Protein AF-A0A6V7K4R2-F1 (afdb_monomer_lite)

Sequence (115 aa):
EIKLKKTKRKSTRSSQCLNFDTYLESFVQRYKFNGQQLVDTEKIRNLWQEHEHKRHTAEIYTGLQLMLQATAEFLVLADRKQWLIEQGYSARILAVLDKKLSPRCHAIVSAKNNN

Radius of gyration: 21.72 Å; chains: 1; bounding box: 55×27×50 Å

Foldseek 3Di:
DKDKDFQDPDADDPVQDPDVVSNLVSRQVGIAIVNHGDDPCVVVVVVCVVCVVCVVVVVVVVVVCVVCVLVVVVVVVVVVCVVCVVVVWHWDWDQDPDPPDDSSDIDIDTDDPPD

InterPro domains:
  IPR052220 Methyltransferase-like protein 25 [PTHR12496] (9-113)

Secondary structure (DSSP, 8-state):
---EEE-SSS---GGG-SSHHHHHHHHHTTEEETTEE----HHHHHHHHHHGGGHHHHHHHHHHHHHHHHHHHHHHHHHHHHHHHHTT-EEEEEE---SSS-TT-EEEEEE----

Structure (mmCIF, N/CA/C/O backbone):
data_AF-A0A6V7K4R2-F1
#
_entry.id   AF-A0A6V7K4R2-F1
#
loop_
_atom_site.group_PDB
_atom_site.id
_atom_site.type_symbol
_atom_site.label_atom_id
_atom_site.label_alt_id
_atom_site.label_comp_id
_atom_site.label_asym_id
_atom_site.label_entity_id
_atom_site.label_seq_id
_atom_site.pdbx_PDB_ins_code
_atom_site.Cartn_x
_atom_site.Cartn_y
_atom_site.Cartn_z
_atom_site.occupancy
_atom_site.B_iso_or_equiv
_atom_site.auth_seq_id
_atom_site.auth_comp_id
_atom_site.auth_asym_id
_atom_site.auth_atom_id
_atom_site.pdbx_PDB_model_num
ATOM 1 N N . GLU A 1 1 ? -8.787 -1.597 -22.222 1.00 70.19 1 GLU A N 1
ATOM 2 C CA . GLU A 1 1 ? -8.487 -1.922 -20.810 1.00 70.19 1 GLU A CA 1
ATOM 3 C C . GLU A 1 1 ? -7.265 -2.838 -20.762 1.00 70.19 1 GLU A C 1
ATOM 5 O O . GLU A 1 1 ? -7.253 -3.836 -21.475 1.00 70.19 1 GLU A O 1
ATOM 10 N N . ILE A 1 2 ? -6.216 -2.480 -20.016 1.00 72.94 2 ILE A N 1
ATOM 11 C CA . ILE A 1 2 ? -4.995 -3.298 -19.908 1.00 72.94 2 ILE A CA 1
ATOM 12 C C . ILE A 1 2 ? -5.227 -4.360 -18.828 1.00 72.94 2 ILE A C 1
ATOM 14 O O . ILE A 1 2 ? -5.425 -4.025 -17.664 1.00 72.94 2 ILE A O 1
ATOM 18 N N . LYS A 1 3 ? -5.206 -5.644 -19.200 1.00 82.31 3 LYS A N 1
ATOM 19 C CA . LYS A 1 3 ? -5.442 -6.769 -18.284 1.00 82.31 3 LYS A CA 1
ATOM 20 C C . LYS A 1 3 ? -4.125 -7.416 -17.879 1.00 82.31 3 LYS A C 1
ATOM 22 O O . LYS A 1 3 ? -3.507 -8.136 -18.663 1.00 82.31 3 LYS A O 1
ATOM 27 N N . LEU A 1 4 ? -3.719 -7.195 -16.631 1.00 84.44 4 LEU A N 1
ATOM 28 C CA . LEU A 1 4 ? -2.560 -7.846 -16.027 1.00 84.44 4 LEU A CA 1
ATOM 29 C C . LEU A 1 4 ? -2.990 -9.126 -15.301 1.00 84.44 4 LEU A C 1
ATOM 31 O O . LEU A 1 4 ? -3.731 -9.076 -14.321 1.00 84.44 4 LEU A O 1
ATOM 35 N N . LYS A 1 5 ? -2.497 -10.284 -15.748 1.00 85.81 5 LYS A N 1
ATOM 36 C CA . LYS A 1 5 ? -2.755 -11.579 -15.107 1.00 85.81 5 LYS A CA 1
ATOM 37 C C . LYS A 1 5 ? -1.481 -12.136 -14.489 1.00 85.81 5 LYS A C 1
ATOM 39 O O . LYS A 1 5 ? -0.513 -12.437 -15.184 1.00 85.81 5 LYS A O 1
ATOM 44 N N . LYS A 1 6 ? -1.507 -12.338 -13.175 1.00 86.88 6 LYS A N 1
ATOM 45 C CA . LYS A 1 6 ? -0.435 -13.003 -12.433 1.00 86.88 6 LYS A CA 1
ATOM 46 C C . LYS A 1 6 ? -0.495 -14.515 -12.662 1.00 86.88 6 LYS A C 1
ATOM 48 O O . LYS A 1 6 ? -1.547 -15.124 -12.482 1.00 86.88 6 LYS A O 1
ATOM 53 N N . THR A 1 7 ? 0.622 -15.129 -13.039 1.00 84.56 7 THR A N 1
ATOM 54 C CA . THR A 1 7 ? 0.699 -16.573 -13.334 1.00 84.56 7 THR A CA 1
ATOM 55 C C . THR A 1 7 ? 1.103 -17.411 -12.122 1.00 84.56 7 THR A C 1
ATOM 57 O O . THR A 1 7 ? 0.787 -18.595 -12.065 1.00 84.56 7 THR A O 1
ATOM 60 N N . LYS A 1 8 ? 1.766 -16.812 -11.121 1.00 83.06 8 LYS A N 1
ATOM 61 C CA . LYS A 1 8 ? 2.206 -17.491 -9.887 1.00 83.06 8 LYS A CA 1
ATOM 62 C C . LYS A 1 8 ? 1.553 -16.879 -8.648 1.00 83.06 8 LYS A C 1
ATOM 64 O O . LYS A 1 8 ? 1.383 -15.668 -8.557 1.00 83.06 8 LYS A O 1
ATOM 69 N N . ARG A 1 9 ? 1.276 -17.692 -7.621 1.00 78.50 9 ARG A N 1
ATOM 70 C CA . ARG A 1 9 ? 0.682 -17.228 -6.346 1.00 78.50 9 ARG A CA 1
ATOM 71 C C . ARG A 1 9 ? 1.488 -16.093 -5.697 1.00 78.50 9 ARG A C 1
ATOM 73 O O . ARG A 1 9 ? 0.930 -15.086 -5.261 1.00 78.50 9 ARG A O 1
ATOM 80 N N . LYS A 1 10 ? 2.816 -16.229 -5.657 1.00 76.44 10 LYS A N 1
ATOM 81 C CA . LYS A 1 10 ? 3.743 -15.254 -5.057 1.00 76.44 10 LYS A CA 1
ATOM 82 C C . LYS A 1 10 ? 4.403 -14.395 -6.142 1.00 76.44 10 LYS A C 1
ATOM 84 O O . LYS A 1 10 ? 4.777 -14.913 -7.193 1.00 76.44 10 LYS A O 1
ATOM 89 N N . SER A 1 11 ? 4.516 -13.090 -5.871 1.00 77.38 11 SER A N 1
ATOM 90 C CA . SER A 1 11 ? 5.270 -12.166 -6.735 1.00 77.38 11 SER A CA 1
ATOM 91 C C . SER A 1 11 ? 6.777 -12.411 -6.598 1.00 77.38 11 SER A C 1
ATOM 93 O O . SER A 1 11 ? 7.199 -13.240 -5.784 1.00 77.38 11 SER A O 1
ATOM 95 N N . THR A 1 12 ? 7.561 -11.683 -7.385 1.00 81.00 12 THR A N 1
ATOM 96 C CA . THR A 1 12 ? 9.007 -11.540 -7.213 1.00 81.00 12 THR A CA 1
ATOM 97 C C . THR A 1 12 ? 9.325 -11.059 -5.791 1.00 81.00 12 THR A C 1
ATOM 99 O O . THR A 1 12 ? 8.614 -10.209 -5.251 1.00 81.00 12 THR A O 1
ATOM 102 N N . ARG A 1 13 ? 10.336 -11.656 -5.151 1.00 77.75 13 ARG A N 1
ATOM 103 C CA . ARG A 1 13 ? 10.771 -11.317 -3.787 1.00 77.75 13 ARG A CA 1
ATOM 104 C C . ARG A 1 13 ? 12.072 -10.531 -3.850 1.00 77.75 13 ARG A C 1
ATOM 106 O O . ARG A 1 13 ? 12.923 -10.875 -4.656 1.00 77.75 13 ARG A O 1
ATOM 113 N N . SER A 1 14 ? 12.244 -9.569 -2.943 1.00 75.00 14 SER A N 1
ATOM 114 C CA . SER A 1 14 ? 13.493 -8.801 -2.821 1.00 75.00 14 SER A CA 1
ATOM 115 C C . SER A 1 14 ? 14.715 -9.716 -2.643 1.00 75.00 14 SER A C 1
ATOM 117 O O . SER A 1 14 ? 15.688 -9.586 -3.367 1.00 75.00 14 SER A O 1
ATOM 119 N N . SER A 1 15 ? 14.606 -10.769 -1.823 1.00 79.94 15 SER A N 1
ATOM 120 C CA . SER A 1 15 ? 15.680 -11.759 -1.627 1.00 79.94 15 SER A CA 1
ATOM 121 C C . SER A 1 15 ? 16.085 -12.551 -2.882 1.00 79.94 15 SER A C 1
ATOM 123 O O . SER A 1 15 ? 17.026 -13.331 -2.824 1.00 79.94 15 SER A O 1
ATOM 125 N N . GLN A 1 16 ? 15.323 -12.450 -3.976 1.00 73.62 16 GLN A N 1
ATOM 126 C CA . GLN A 1 16 ? 15.569 -13.147 -5.243 1.00 73.62 16 GLN A CA 1
ATOM 127 C C . GLN A 1 16 ? 16.068 -12.194 -6.339 1.00 73.62 16 GLN A C 1
ATOM 129 O O . GLN A 1 16 ? 16.281 -12.638 -7.464 1.00 73.62 16 GLN A O 1
ATOM 134 N N . CYS A 1 17 ? 16.227 -10.904 -6.032 1.00 82.00 17 CYS A N 1
ATOM 135 C CA . CYS A 1 17 ? 16.621 -9.875 -6.986 1.00 82.00 17 CYS A CA 1
ATOM 136 C C . CYS A 1 17 ? 17.813 -9.106 -6.434 1.00 82.00 17 CYS A C 1
ATOM 138 O O . CYS A 1 17 ? 17.701 -8.417 -5.426 1.00 82.00 17 CYS A O 1
ATOM 140 N N . LEU A 1 18 ? 18.949 -9.233 -7.112 1.00 81.19 18 LEU A N 1
ATOM 141 C CA . LEU A 1 18 ? 20.178 -8.513 -6.773 1.00 81.19 18 LEU A CA 1
ATOM 142 C C . LEU A 1 18 ? 20.157 -7.083 -7.324 1.00 81.19 18 LEU A C 1
ATOM 144 O O . LEU A 1 18 ? 20.772 -6.185 -6.762 1.00 81.19 18 LEU A O 1
ATOM 148 N N . ASN A 1 19 ? 19.448 -6.877 -8.432 1.00 87.12 19 ASN A N 1
ATOM 149 C CA . ASN A 1 19 ? 19.368 -5.617 -9.161 1.00 87.12 19 ASN A CA 1
ATOM 150 C C . ASN A 1 19 ? 18.043 -5.526 -9.939 1.00 87.12 19 ASN A C 1
ATOM 152 O O . ASN A 1 19 ? 17.227 -6.455 -9.933 1.00 87.12 19 ASN A O 1
ATOM 156 N N . PHE A 1 20 ? 17.822 -4.396 -10.610 1.00 88.88 20 PHE A N 1
ATOM 157 C CA . PHE A 1 20 ? 16.599 -4.168 -11.374 1.00 88.88 20 PHE A CA 1
ATOM 158 C C . PHE A 1 20 ? 16.421 -5.154 -12.540 1.00 88.88 20 PHE A C 1
ATOM 160 O O . PHE A 1 20 ? 15.305 -5.611 -12.779 1.00 88.88 20 PHE A O 1
ATOM 167 N N . ASP A 1 21 ? 17.497 -5.551 -13.222 1.00 89.56 21 ASP A N 1
ATOM 168 C CA . ASP A 1 21 ? 17.414 -6.487 -14.349 1.00 89.56 21 ASP A CA 1
ATOM 169 C C . ASP A 1 21 ? 16.928 -7.876 -13.921 1.00 89.56 21 ASP A C 1
ATOM 171 O O . ASP A 1 21 ? 15.969 -8.404 -14.487 1.00 89.56 21 ASP A O 1
ATOM 175 N N . THR A 1 22 ? 17.497 -8.428 -12.847 1.00 90.06 22 THR A N 1
ATOM 176 C CA . THR A 1 22 ? 17.048 -9.712 -12.273 1.00 90.06 22 THR A CA 1
ATOM 177 C C . THR A 1 22 ? 15.602 -9.646 -11.770 1.00 90.06 22 THR A C 1
ATOM 179 O O . THR A 1 22 ? 14.854 -10.632 -11.844 1.00 90.06 22 THR A O 1
ATOM 182 N N . TYR A 1 23 ? 15.168 -8.475 -11.288 1.00 90.00 23 TYR A N 1
ATOM 183 C CA . TYR A 1 23 ? 13.765 -8.209 -10.982 1.00 90.00 23 TYR A CA 1
ATOM 184 C C . TYR A 1 23 ? 12.886 -8.230 -12.236 1.00 90.00 23 TYR A C 1
ATOM 186 O O . TYR A 1 23 ? 11.848 -8.900 -12.225 1.00 90.00 23 TYR A O 1
ATOM 194 N N . LEU A 1 24 ? 13.291 -7.540 -13.303 1.00 89.69 24 LEU A N 1
ATOM 195 C CA . LEU A 1 24 ? 12.525 -7.410 -14.538 1.00 89.69 24 LEU A CA 1
ATOM 196 C C . LEU A 1 24 ? 12.342 -8.764 -15.229 1.00 89.69 24 LEU A C 1
ATOM 198 O O . LEU A 1 24 ? 11.221 -9.122 -15.588 1.00 89.69 24 LEU A O 1
ATOM 202 N N . GLU A 1 25 ? 13.397 -9.569 -15.318 1.00 88.62 25 GLU A N 1
ATOM 203 C CA . GLU A 1 25 ? 13.326 -10.935 -15.847 1.00 88.62 25 GLU A CA 1
ATOM 204 C C . GLU A 1 25 ? 12.353 -11.803 -15.039 1.00 88.62 25 GLU A C 1
ATOM 206 O O . GLU A 1 25 ? 11.449 -12.448 -15.584 1.00 88.62 25 GLU A O 1
ATOM 211 N N . SER A 1 26 ? 12.476 -11.761 -13.708 1.00 87.44 26 SER A N 1
ATOM 212 C CA . SER A 1 26 ? 11.573 -12.475 -12.805 1.00 87.44 26 SER A CA 1
ATOM 213 C C . SER A 1 26 ? 10.125 -12.000 -12.932 1.00 87.44 26 SER A C 1
ATOM 215 O O . SER A 1 26 ? 9.199 -12.805 -12.804 1.00 87.44 26 SER A O 1
ATOM 217 N N . PHE A 1 27 ? 9.912 -10.704 -13.160 1.00 87.38 27 PHE A N 1
ATOM 218 C CA . PHE A 1 27 ? 8.600 -10.100 -13.356 1.00 87.38 27 PHE A CA 1
ATOM 219 C C . PHE A 1 27 ? 7.966 -10.573 -14.670 1.00 87.38 27 PHE A C 1
ATOM 221 O O . PHE A 1 27 ? 6.855 -11.105 -14.654 1.00 87.38 27 PHE A O 1
ATOM 228 N N . VAL A 1 28 ? 8.683 -10.487 -15.791 1.00 87.88 28 VAL A N 1
ATOM 229 C CA . VAL A 1 28 ? 8.187 -10.877 -17.123 1.00 87.88 28 VAL A CA 1
ATOM 230 C C . VAL A 1 28 ? 7.741 -12.343 -17.168 1.00 87.88 28 VAL A C 1
ATOM 232 O O . VAL A 1 28 ? 6.746 -12.674 -17.807 1.00 87.88 28 VAL A O 1
ATOM 235 N N . GLN A 1 29 ? 8.404 -13.238 -16.432 1.00 86.75 29 GLN A N 1
ATOM 236 C CA . GLN A 1 29 ? 8.004 -14.651 -16.343 1.00 86.75 29 GLN A CA 1
ATOM 237 C C . GLN A 1 29 ? 6.735 -14.897 -15.504 1.00 86.75 29 GLN A C 1
ATOM 239 O O . GLN A 1 29 ? 6.107 -15.958 -15.587 1.00 86.75 29 GLN A O 1
ATOM 244 N N . ARG A 1 30 ? 6.369 -13.959 -14.625 1.00 87.56 30 ARG A N 1
ATOM 245 C CA . ARG A 1 30 ? 5.312 -14.134 -13.611 1.00 87.56 30 ARG A CA 1
ATOM 246 C C . ARG A 1 30 ? 4.018 -13.408 -13.954 1.00 87.56 30 ARG A C 1
ATOM 248 O O . ARG A 1 30 ? 3.014 -13.613 -13.264 1.00 87.56 30 ARG A O 1
ATOM 255 N N . TYR A 1 31 ? 4.029 -12.592 -14.999 1.00 87.12 31 TYR A N 1
ATOM 256 C CA . TYR A 1 31 ? 2.908 -11.756 -15.394 1.00 87.12 31 TYR A CA 1
ATOM 257 C C . TYR A 1 31 ? 2.648 -11.864 -16.897 1.00 87.12 31 TYR A C 1
ATOM 259 O O . TYR A 1 31 ? 3.568 -11.898 -17.706 1.00 87.12 31 TYR A O 1
ATOM 267 N N . LYS A 1 32 ? 1.366 -11.920 -17.261 1.00 87.50 32 LYS A N 1
ATOM 268 C CA . LYS A 1 32 ? 0.891 -11.833 -18.643 1.00 87.50 32 LYS A CA 1
ATOM 269 C C . LYS A 1 32 ? 0.086 -10.552 -18.817 1.00 87.50 32 LYS A C 1
ATOM 271 O O . LYS A 1 32 ? -0.835 -10.304 -18.039 1.00 87.50 32 LYS A O 1
ATOM 276 N N . PHE A 1 33 ? 0.409 -9.777 -19.841 1.00 84.50 33 PHE A N 1
ATOM 277 C CA . PHE A 1 33 ? -0.297 -8.564 -20.235 1.00 84.50 33 PHE A CA 1
ATOM 278 C C . PHE A 1 33 ? -1.207 -8.896 -21.413 1.00 84.50 33 PHE A C 1
ATOM 280 O O . PHE A 1 33 ? -0.740 -9.376 -22.439 1.00 84.50 33 PHE A O 1
ATOM 287 N N . ASN A 1 34 ? -2.518 -8.712 -21.252 1.00 86.12 34 ASN A N 1
ATOM 288 C CA . ASN A 1 34 ? -3.524 -9.059 -22.264 1.00 86.12 34 ASN A CA 1
ATOM 289 C C . ASN A 1 34 ? -3.397 -10.508 -22.784 1.00 86.12 34 ASN A C 1
ATOM 291 O O . ASN A 1 34 ? -3.661 -10.797 -23.944 1.00 86.12 34 ASN A O 1
ATOM 295 N N . GLY A 1 35 ? -2.969 -11.432 -21.915 1.00 81.50 35 GLY A N 1
ATOM 296 C CA . GLY A 1 35 ? -2.747 -12.841 -22.263 1.00 81.50 35 GLY A CA 1
ATOM 297 C C . GLY A 1 35 ? -1.386 -13.151 -22.899 1.00 81.50 35 GLY A C 1
ATOM 298 O O . GLY A 1 35 ? -1.022 -14.325 -22.968 1.00 81.50 35 GLY A O 1
ATOM 299 N N . GLN A 1 36 ? -0.608 -12.134 -23.267 1.00 82.38 36 GLN A N 1
ATOM 300 C CA . GLN A 1 36 ? 0.725 -12.261 -23.852 1.00 82.38 36 GLN A CA 1
ATOM 301 C C . GLN A 1 36 ? 1.825 -12.018 -22.814 1.00 82.38 36 GLN A C 1
ATOM 303 O O . GLN A 1 36 ? 1.601 -11.421 -21.759 1.00 82.38 36 GLN A O 1
ATOM 308 N N . GLN A 1 37 ? 3.021 -12.530 -23.090 1.00 80.12 37 GLN A N 1
ATOM 309 C CA . GLN A 1 37 ? 4.204 -12.207 -22.299 1.00 80.12 37 GLN A CA 1
ATOM 310 C C . GLN A 1 37 ? 4.705 -10.817 -22.697 1.00 80.12 37 GLN A C 1
ATOM 312 O O . GLN A 1 37 ? 4.566 -10.415 -23.849 1.00 80.12 37 GLN A O 1
ATOM 317 N N . LEU A 1 38 ? 5.249 -10.067 -21.743 1.00 79.94 38 LEU A N 1
ATOM 318 C CA . LEU A 1 38 ? 5.796 -8.747 -22.029 1.00 79.94 38 LEU A CA 1
ATOM 319 C C . LEU A 1 38 ? 7.117 -8.909 -22.799 1.00 79.94 38 LEU A C 1
ATOM 321 O O . LEU A 1 38 ? 8.068 -9.463 -22.256 1.00 79.94 38 LEU A O 1
ATOM 325 N N . VAL A 1 39 ? 7.134 -8.486 -24.065 1.00 72.81 39 VAL A N 1
ATOM 326 C CA . VAL A 1 39 ? 8.277 -8.677 -24.981 1.00 72.81 39 VAL A CA 1
ATOM 327 C C . VAL A 1 39 ? 9.219 -7.468 -24.974 1.00 72.81 39 VAL A C 1
ATOM 329 O O . VAL A 1 39 ? 10.432 -7.631 -25.013 1.00 72.81 39 VAL A O 1
ATOM 332 N N . ASP A 1 40 ? 8.675 -6.253 -24.866 1.00 81.44 40 ASP A N 1
ATOM 333 C CA . ASP A 1 40 ? 9.454 -5.010 -24.880 1.00 81.44 40 ASP A CA 1
ATOM 334 C C . ASP A 1 40 ? 9.870 -4.603 -23.459 1.00 81.44 40 ASP A C 1
ATOM 336 O O . ASP A 1 40 ? 9.182 -3.855 -22.760 1.00 81.44 40 ASP A O 1
ATOM 340 N N . THR A 1 41 ? 10.995 -5.156 -23.006 1.00 86.12 41 THR A N 1
ATOM 341 C CA . THR A 1 41 ? 11.607 -4.813 -21.713 1.00 86.12 41 THR A CA 1
ATOM 342 C C . THR A 1 41 ? 12.523 -3.593 -21.779 1.00 86.12 41 THR A C 1
ATOM 344 O O . THR A 1 41 ? 12.862 -3.040 -20.735 1.00 86.12 41 THR A O 1
ATOM 347 N N . GLU A 1 42 ? 12.930 -3.160 -22.974 1.00 88.25 42 GLU A N 1
ATOM 348 C CA . GLU A 1 42 ? 13.870 -2.045 -23.143 1.00 88.25 42 GLU A CA 1
ATOM 349 C C . GLU A 1 42 ? 13.255 -0.724 -22.701 1.00 88.25 42 GLU A C 1
ATOM 351 O O . GLU A 1 42 ? 13.873 0.008 -21.932 1.00 88.25 42 GLU A O 1
ATOM 356 N N . LYS A 1 43 ? 11.993 -0.462 -23.065 1.00 87.88 43 LYS A N 1
ATOM 357 C CA . LYS A 1 43 ? 11.281 0.728 -22.571 1.00 87.88 43 LYS A CA 1
ATOM 358 C C . LYS A 1 43 ? 11.221 0.783 -21.046 1.00 87.88 43 LYS A C 1
ATOM 360 O O . LYS A 1 43 ? 11.352 1.854 -20.464 1.00 87.88 43 LYS A O 1
ATOM 365 N N . ILE A 1 44 ? 11.051 -0.367 -20.393 1.00 89.19 44 ILE A N 1
ATOM 366 C CA . ILE A 1 44 ? 11.011 -0.452 -18.928 1.00 89.19 44 ILE A CA 1
ATOM 367 C C . ILE A 1 44 ? 12.392 -0.167 -18.329 1.00 89.19 44 ILE A C 1
ATOM 369 O O . ILE A 1 44 ? 12.477 0.539 -17.326 1.00 89.19 44 ILE A O 1
ATOM 373 N N . ARG A 1 45 ? 13.470 -0.669 -18.945 1.00 92.19 45 ARG A N 1
ATOM 374 C CA . ARG A 1 45 ? 14.843 -0.342 -18.527 1.00 92.19 45 ARG A CA 1
ATOM 375 C C . ARG A 1 45 ? 15.152 1.141 -18.697 1.00 92.19 45 ARG A C 1
ATOM 377 O O . ARG A 1 45 ? 15.685 1.739 -17.771 1.00 92.19 45 ARG A O 1
ATOM 384 N N . ASN A 1 46 ? 14.764 1.740 -19.819 1.00 92.81 46 ASN A N 1
ATOM 385 C CA . ASN A 1 46 ? 14.992 3.162 -20.073 1.00 92.81 46 ASN A CA 1
ATOM 386 C C . ASN A 1 46 ? 14.264 4.033 -19.040 1.00 92.81 46 ASN A C 1
ATOM 388 O O . ASN A 1 46 ? 14.871 4.923 -18.454 1.00 92.81 46 ASN A O 1
ATOM 392 N N . LEU A 1 47 ? 12.998 3.717 -18.740 1.00 90.81 47 LEU A N 1
ATOM 393 C CA . LEU A 1 47 ? 12.235 4.404 -17.692 1.00 90.81 47 LEU A CA 1
ATOM 394 C C . LEU A 1 47 ? 12.858 4.231 -16.302 1.00 90.81 47 LEU A C 1
ATOM 396 O O . LEU A 1 47 ? 12.839 5.160 -15.495 1.00 90.81 47 LEU A O 1
ATOM 400 N N . TRP A 1 48 ? 13.404 3.047 -16.007 1.00 90.81 48 TRP A N 1
ATOM 401 C CA . TRP A 1 48 ? 14.134 2.828 -14.762 1.00 90.81 48 TRP A CA 1
ATOM 402 C C . TRP A 1 48 ? 15.364 3.728 -14.681 1.00 90.81 48 TRP A C 1
ATOM 404 O O . TRP A 1 48 ? 15.504 4.450 -13.701 1.00 90.81 48 TRP A O 1
ATOM 414 N N . GLN A 1 49 ? 16.207 3.739 -15.713 1.00 92.94 49 GLN A N 1
ATOM 415 C CA . GLN A 1 49 ? 17.418 4.563 -15.756 1.00 92.94 49 GLN A CA 1
ATOM 416 C C . GLN A 1 49 ? 17.099 6.059 -15.642 1.00 92.94 49 GLN A C 1
ATOM 418 O O . GLN A 1 49 ? 17.747 6.776 -14.883 1.00 92.94 49 GLN A O 1
ATOM 423 N N . GLU A 1 50 ? 16.055 6.530 -16.328 1.00 96.00 50 GLU A N 1
ATOM 424 C CA . GLU A 1 50 ? 15.621 7.929 -16.277 1.00 96.00 50 GLU A CA 1
ATOM 425 C C . GLU A 1 50 ? 15.208 8.364 -14.860 1.00 96.00 50 GLU A C 1
ATOM 427 O O . GLU A 1 50 ? 15.411 9.512 -14.455 1.00 96.00 50 GLU A O 1
ATOM 432 N N . HIS A 1 51 ? 14.617 7.460 -14.078 1.00 93.56 51 HIS A N 1
ATOM 433 C CA . HIS A 1 51 ? 14.034 7.780 -12.773 1.00 93.56 51 HIS A CA 1
ATOM 434 C C . HIS A 1 51 ? 14.748 7.144 -11.582 1.00 93.56 51 HIS A C 1
ATOM 436 O O . HIS A 1 51 ? 14.312 7.336 -10.446 1.00 93.56 51 HIS A O 1
ATOM 442 N N . GLU A 1 52 ? 15.864 6.453 -11.799 1.00 91.31 52 GLU A N 1
ATOM 443 C CA . GLU A 1 52 ? 16.615 5.764 -10.748 1.00 91.31 52 GLU A CA 1
ATOM 444 C C . GLU A 1 52 ? 17.036 6.720 -9.624 1.00 91.31 52 GLU A C 1
ATOM 446 O O . GLU A 1 52 ? 16.964 6.374 -8.445 1.00 91.31 52 GLU A O 1
ATOM 451 N N . HIS A 1 53 ? 17.362 7.968 -9.967 1.00 92.38 53 HIS A N 1
ATOM 452 C CA . HIS A 1 53 ? 17.702 9.016 -9.003 1.00 92.38 53 HIS A CA 1
ATOM 453 C C . HIS A 1 53 ? 16.583 9.300 -7.980 1.00 92.38 53 HIS A C 1
ATOM 455 O O . HIS A 1 53 ? 16.862 9.700 -6.852 1.00 92.38 53 HIS A O 1
ATOM 461 N N . LYS A 1 54 ? 15.312 9.057 -8.332 1.00 93.88 54 LYS A N 1
ATOM 462 C CA . LYS A 1 54 ? 14.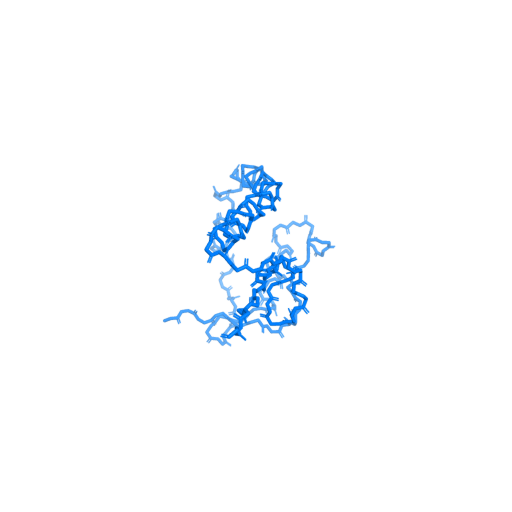155 9.251 -7.438 1.00 93.88 54 LYS A CA 1
ATOM 463 C C . LYS A 1 54 ? 13.957 8.091 -6.466 1.00 93.88 54 LYS A C 1
ATOM 465 O O . LYS A 1 54 ? 13.151 8.209 -5.541 1.00 93.88 54 LYS A O 1
ATOM 470 N N . ARG A 1 55 ? 14.669 6.972 -6.650 1.00 89.31 55 ARG A N 1
ATOM 471 C CA . ARG A 1 55 ? 14.521 5.762 -5.830 1.00 89.31 55 ARG A CA 1
ATOM 472 C C . ARG A 1 55 ? 14.713 6.059 -4.349 1.00 89.31 55 ARG A C 1
ATOM 474 O O . ARG A 1 55 ? 13.884 5.657 -3.543 1.00 89.31 55 ARG A O 1
ATOM 481 N N . HIS A 1 56 ? 15.754 6.811 -4.002 1.00 90.81 56 HIS A N 1
ATOM 482 C CA . HIS A 1 56 ? 16.048 7.131 -2.608 1.00 90.81 56 HIS A CA 1
ATOM 483 C C . HIS A 1 56 ? 14.927 7.952 -1.950 1.00 90.81 56 HIS A C 1
ATOM 485 O O . HIS A 1 56 ? 14.491 7.656 -0.839 1.00 90.81 56 HIS A O 1
ATOM 491 N N . THR A 1 57 ? 14.382 8.939 -2.665 1.00 94.38 57 THR A N 1
ATOM 492 C CA . THR A 1 57 ? 13.235 9.723 -2.190 1.00 94.38 57 THR A CA 1
ATOM 493 C C . THR A 1 57 ? 11.994 8.850 -2.006 1.00 94.38 57 THR A C 1
ATOM 495 O O . THR A 1 57 ? 11.299 8.974 -0.999 1.00 94.38 57 THR A O 1
ATOM 498 N N . ALA A 1 58 ? 11.730 7.938 -2.946 1.00 92.31 58 ALA A N 1
ATOM 499 C CA . ALA A 1 58 ? 10.616 7.001 -2.846 1.00 92.31 58 ALA A CA 1
ATOM 500 C C . ALA A 1 58 ? 10.772 6.042 -1.652 1.00 92.31 58 ALA A C 1
ATOM 502 O O . ALA A 1 58 ? 9.784 5.739 -0.984 1.00 92.31 58 ALA A O 1
ATOM 503 N N . GLU A 1 59 ? 11.994 5.601 -1.345 1.00 92.44 59 GLU A N 1
ATOM 504 C CA . GLU A 1 59 ? 12.302 4.773 -0.172 1.00 92.44 59 GLU A CA 1
ATOM 505 C C . GLU A 1 59 ? 12.023 5.518 1.136 1.00 92.44 59 GLU A C 1
ATOM 507 O O . GLU A 1 59 ? 11.320 4.983 1.994 1.00 92.44 59 GLU A O 1
ATOM 512 N N . ILE A 1 60 ? 12.494 6.763 1.268 1.00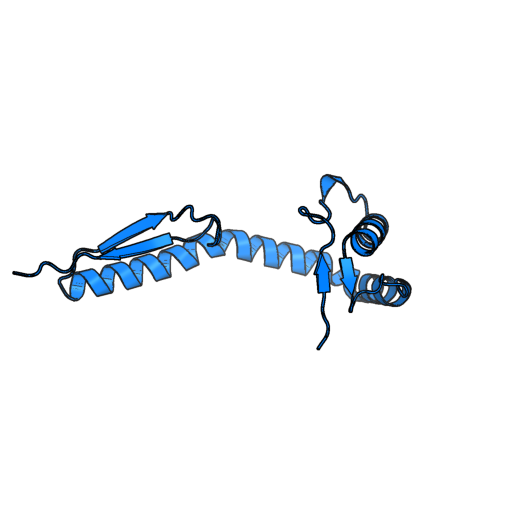 95.31 60 ILE A N 1
ATOM 513 C CA . ILE A 1 60 ? 12.227 7.601 2.448 1.00 95.31 60 ILE A CA 1
ATOM 514 C C . ILE A 1 60 ? 10.723 7.815 2.615 1.00 95.31 60 ILE A C 1
ATOM 516 O O . ILE A 1 60 ? 10.181 7.584 3.696 1.00 95.31 60 ILE A O 1
ATOM 520 N N . TYR A 1 61 ? 10.038 8.218 1.543 1.00 95.69 61 TYR A N 1
ATOM 521 C CA . TYR A 1 61 ? 8.597 8.453 1.568 1.00 95.69 61 TYR A CA 1
ATOM 522 C C . TYR A 1 61 ? 7.827 7.190 1.970 1.00 95.69 61 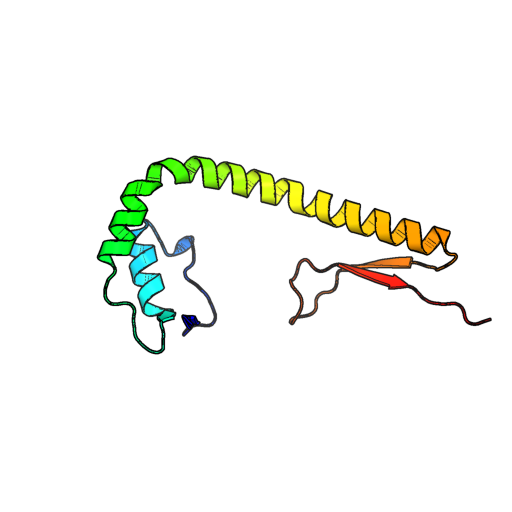TYR A C 1
ATOM 524 O O . TYR A 1 61 ? 6.969 7.238 2.848 1.00 95.69 61 TYR A O 1
ATOM 532 N N . THR A 1 62 ? 8.179 6.041 1.38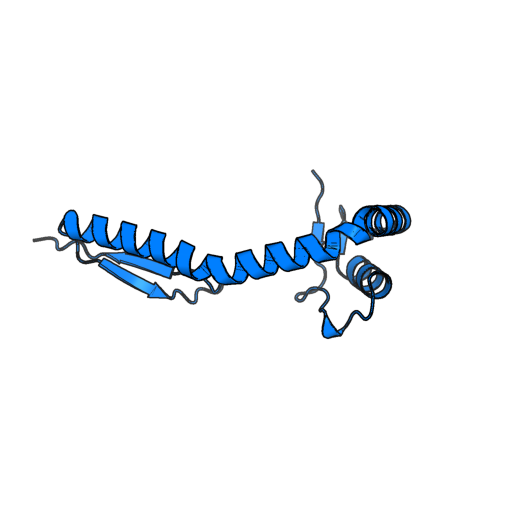7 1.00 92.75 62 THR A N 1
ATOM 533 C CA . THR A 1 62 ? 7.552 4.754 1.716 1.00 92.75 62 THR A CA 1
ATOM 534 C C . THR A 1 62 ? 7.829 4.361 3.166 1.00 92.75 62 THR A C 1
ATOM 536 O O . THR A 1 62 ? 6.927 3.890 3.854 1.00 92.75 62 THR A O 1
ATOM 539 N N . GLY A 1 63 ? 9.049 4.579 3.662 1.00 93.88 63 GLY A N 1
ATOM 540 C CA . GLY A 1 63 ? 9.407 4.330 5.058 1.00 93.88 63 GLY A CA 1
ATOM 541 C C . GLY A 1 63 ? 8.580 5.180 6.024 1.00 93.88 63 GLY A C 1
ATOM 542 O O . GLY A 1 63 ? 7.969 4.645 6.948 1.00 93.88 63 GLY A O 1
ATOM 543 N N . LEU A 1 64 ? 8.491 6.488 5.771 1.00 94.94 64 LEU A N 1
ATOM 544 C CA . LEU A 1 64 ? 7.658 7.412 6.546 1.00 94.94 64 LEU A CA 1
ATOM 545 C C . LEU A 1 64 ? 6.184 7.003 6.516 1.00 94.94 64 LEU A C 1
ATOM 547 O O . LEU A 1 64 ? 5.541 6.941 7.565 1.00 94.94 64 LEU A O 1
ATOM 551 N N . GLN A 1 65 ? 5.663 6.667 5.334 1.00 93.62 65 GLN A N 1
ATOM 552 C CA . GLN A 1 65 ? 4.295 6.190 5.178 1.00 93.62 65 GLN A CA 1
ATOM 553 C C . GLN A 1 65 ? 4.051 4.945 6.034 1.00 93.62 65 GLN A C 1
ATOM 555 O O . GLN A 1 65 ? 3.081 4.912 6.780 1.00 93.62 65 GLN A O 1
ATOM 560 N N . LEU A 1 66 ? 4.932 3.943 5.980 1.00 89.62 66 LEU A N 1
ATOM 561 C CA . LEU A 1 66 ? 4.771 2.707 6.752 1.00 89.62 66 LEU A CA 1
ATOM 562 C C . LEU A 1 66 ? 4.798 2.945 8.268 1.00 89.62 66 LEU A C 1
ATOM 564 O O . LEU A 1 66 ? 4.060 2.277 8.990 1.00 89.62 66 LEU A O 1
ATOM 568 N N . MET A 1 67 ? 5.606 3.897 8.745 1.00 90.69 67 MET A N 1
ATOM 569 C CA . MET A 1 67 ? 5.661 4.256 10.167 1.00 90.69 67 MET A CA 1
ATOM 570 C C . MET A 1 67 ? 4.392 4.974 10.637 1.00 90.69 67 MET A C 1
ATOM 572 O O . MET A 1 67 ? 3.890 4.693 11.723 1.00 90.69 67 MET A O 1
ATOM 576 N N . LEU A 1 68 ? 3.857 5.887 9.824 1.00 90.94 68 LEU A N 1
ATOM 577 C CA . LEU A 1 68 ? 2.699 6.705 10.196 1.00 90.94 68 LEU A CA 1
ATOM 578 C C . LEU A 1 68 ? 1.363 6.008 9.941 1.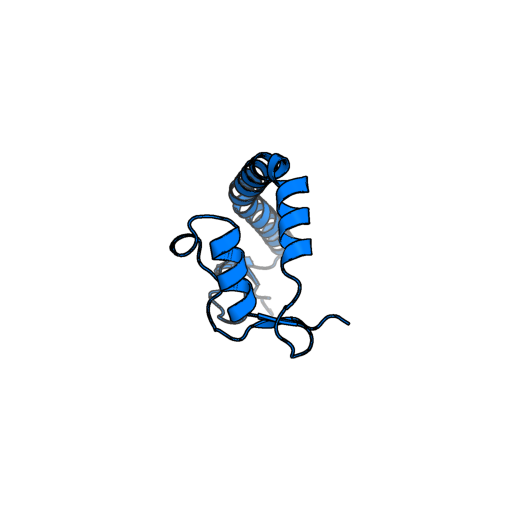00 90.94 68 LEU A C 1
ATOM 580 O O . LEU A 1 68 ? 0.384 6.291 10.632 1.00 90.94 68 LEU A O 1
ATOM 584 N N . GLN A 1 69 ? 1.311 5.099 8.968 1.00 88.69 69 GLN A N 1
ATOM 585 C CA . GLN A 1 69 ? 0.073 4.489 8.497 1.00 88.69 69 GLN A CA 1
ATOM 586 C C . GLN A 1 69 ? -0.706 3.805 9.625 1.00 88.69 69 GLN A C 1
ATOM 588 O O . GLN A 1 69 ? -1.910 4.014 9.728 1.00 88.69 69 GLN A O 1
ATOM 593 N N . ALA A 1 70 ? -0.041 3.047 10.502 1.00 85.75 70 ALA A N 1
ATOM 594 C CA . ALA A 1 70 ? -0.733 2.325 11.573 1.00 85.75 70 ALA A CA 1
ATOM 595 C C . ALA A 1 70 ? -1.385 3.280 12.589 1.00 85.75 70 ALA A C 1
ATOM 597 O O . ALA A 1 70 ? -2.543 3.101 12.965 1.00 85.75 70 ALA A O 1
ATOM 598 N N . THR A 1 71 ? -0.660 4.324 12.996 1.00 88.44 71 THR A N 1
ATOM 599 C CA . THR A 1 71 ? -1.159 5.336 13.935 1.00 88.44 71 THR A CA 1
ATOM 600 C C . THR A 1 71 ? -2.300 6.143 13.324 1.00 88.44 71 THR A C 1
ATOM 602 O O . THR A 1 71 ? -3.312 6.367 13.983 1.00 88.44 71 THR A O 1
ATOM 605 N N . ALA A 1 72 ? -2.171 6.542 12.055 1.00 89.44 72 ALA A N 1
ATOM 606 C CA . ALA A 1 72 ? -3.210 7.280 11.344 1.00 89.44 72 ALA A CA 1
ATOM 607 C C . ALA A 1 72 ? -4.490 6.445 11.171 1.00 89.44 72 ALA A C 1
ATOM 609 O O . ALA A 1 72 ? -5.586 6.927 11.455 1.00 89.44 72 ALA A O 1
ATOM 610 N N . GLU A 1 73 ? -4.360 5.177 10.766 1.00 87.69 73 GLU A N 1
ATOM 611 C CA . GLU A 1 73 ? -5.488 4.246 10.666 1.00 87.69 73 GLU A CA 1
ATOM 612 C C . GLU A 1 73 ? -6.169 4.049 12.029 1.00 87.69 73 GLU A C 1
ATOM 614 O O . GLU A 1 73 ? -7.398 4.085 12.119 1.00 87.69 73 GLU A O 1
ATOM 619 N N . PHE A 1 74 ? -5.389 3.896 13.103 1.00 86.75 74 PHE A N 1
ATOM 620 C CA . PHE A 1 74 ? -5.933 3.743 14.450 1.00 86.75 74 PHE A CA 1
ATOM 621 C C . PHE A 1 74 ? -6.657 4.997 14.945 1.00 86.75 74 PHE A C 1
ATOM 623 O O . PHE A 1 74 ? -7.720 4.873 15.548 1.00 86.75 74 PHE A O 1
ATOM 630 N N . LEU A 1 75 ? -6.135 6.193 14.662 1.00 91.06 75 LEU A N 1
ATOM 631 C CA . LEU A 1 75 ? -6.775 7.449 15.052 1.00 91.06 75 LEU A CA 1
ATOM 632 C C . LEU A 1 75 ? -8.183 7.567 14.453 1.00 91.06 75 LEU A C 1
ATOM 634 O O . LEU A 1 75 ? -9.133 7.872 15.169 1.00 91.06 75 LEU A O 1
ATOM 638 N N . VAL A 1 76 ? -8.337 7.233 13.168 1.00 91.06 76 VAL A N 1
ATOM 639 C CA . VAL A 1 76 ? -9.645 7.211 12.491 1.00 91.06 76 VAL A CA 1
ATOM 640 C C . VAL A 1 76 ? -10.589 6.180 13.119 1.00 91.06 76 VAL A C 1
ATOM 642 O O . VAL A 1 76 ? -11.790 6.420 13.245 1.00 91.06 76 VAL A O 1
ATOM 645 N N . LEU A 1 77 ? -10.076 5.015 13.518 1.00 89.81 77 LEU A N 1
ATOM 646 C CA . LEU A 1 77 ? -10.884 3.991 14.185 1.00 89.81 77 LEU A CA 1
ATOM 647 C C . LEU A 1 77 ? -11.316 4.421 15.591 1.00 89.81 77 LEU A C 1
ATOM 649 O O . LEU A 1 77 ? -12.450 4.150 15.986 1.00 89.81 77 LEU A O 1
ATOM 653 N N . ALA A 1 78 ? -10.427 5.076 16.337 1.00 90.00 78 ALA A N 1
ATOM 654 C CA . ALA A 1 78 ? -10.699 5.588 17.673 1.00 90.00 78 ALA A CA 1
ATOM 655 C C . ALA A 1 78 ? -11.765 6.690 17.641 1.00 90.00 78 ALA A C 1
ATOM 657 O O . ALA A 1 78 ? -12.717 6.618 18.413 1.00 90.00 78 ALA A O 1
ATOM 658 N N . ASP A 1 79 ? -11.653 7.630 16.700 1.00 94.00 79 ASP A N 1
ATOM 659 C CA . ASP A 1 79 ? -12.644 8.681 16.453 1.00 94.00 79 ASP A CA 1
ATOM 660 C C . ASP A 1 79 ? -14.038 8.092 16.172 1.00 94.00 79 ASP A C 1
ATOM 662 O O . ASP A 1 79 ? -15.003 8.354 16.889 1.00 94.00 79 ASP A O 1
ATOM 666 N N . ARG A 1 80 ? -14.133 7.159 15.217 1.00 91.31 80 ARG A N 1
ATOM 667 C CA . ARG A 1 80 ? -15.402 6.488 14.883 1.00 91.31 80 ARG A CA 1
ATOM 668 C C . ARG A 1 80 ? -15.986 5.682 16.041 1.00 91.31 80 ARG A C 1
ATOM 670 O O . ARG A 1 80 ? -17.204 5.624 16.204 1.00 91.31 80 ARG A O 1
ATOM 677 N N . LYS A 1 81 ? -15.135 5.022 16.831 1.00 90.94 81 LYS A N 1
ATOM 678 C CA . LYS A 1 81 ? -15.565 4.308 18.038 1.00 90.94 81 LYS A CA 1
ATOM 679 C C . LYS A 1 81 ? -16.154 5.295 19.047 1.00 90.94 81 LYS A C 1
ATOM 681 O O . LYS A 1 81 ? -17.198 4.998 19.619 1.00 90.94 81 LYS A O 1
ATOM 686 N N . GLN A 1 82 ? -15.490 6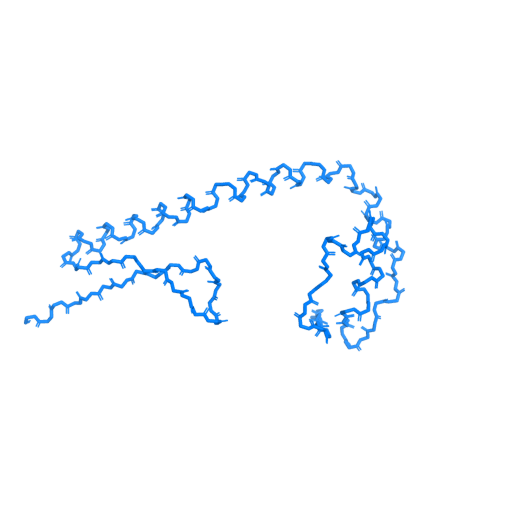.427 19.261 1.00 92.75 82 GLN A N 1
ATOM 687 C CA . GLN A 1 82 ? -15.929 7.446 20.205 1.00 92.75 82 GLN A CA 1
ATOM 688 C C . GLN A 1 82 ? -17.280 8.034 19.795 1.00 92.75 82 GLN A C 1
ATOM 690 O O . GLN A 1 82 ? -18.194 8.067 20.614 1.00 92.75 82 GLN A O 1
ATOM 695 N N . TRP A 1 83 ? -17.453 8.348 18.510 1.00 93.69 83 TRP A N 1
ATOM 696 C CA . TRP A 1 83 ? -18.736 8.794 17.974 1.00 93.69 83 TRP A CA 1
ATOM 697 C C . TRP A 1 83 ? -19.871 7.794 18.260 1.00 93.69 83 TRP A C 1
ATOM 699 O O . TRP A 1 83 ? -20.940 8.184 18.717 1.00 93.69 83 TRP A O 1
ATOM 709 N N . LEU A 1 84 ? -19.651 6.485 18.071 1.00 90.62 84 LEU A N 1
ATOM 710 C CA . LEU A 1 84 ? -20.669 5.466 18.381 1.00 90.62 84 LEU A CA 1
ATOM 711 C C . LEU A 1 84 ? -21.031 5.411 19.871 1.00 90.62 84 LEU A C 1
ATOM 713 O O . LEU A 1 84 ? -22.199 5.209 20.204 1.00 90.62 84 LEU A O 1
ATOM 717 N N . ILE A 1 85 ? -20.044 5.598 20.750 1.00 90.94 85 ILE A N 1
ATOM 718 C CA . ILE A 1 85 ? -20.257 5.652 22.202 1.00 90.94 85 ILE A CA 1
ATOM 719 C C . ILE A 1 85 ? -21.100 6.875 22.570 1.00 90.94 85 ILE A C 1
ATOM 721 O O . ILE A 1 85 ? -22.033 6.751 23.360 1.00 90.94 85 ILE A O 1
ATOM 725 N N . GLU A 1 86 ? -20.828 8.028 21.959 1.00 93.25 86 GLU A N 1
ATOM 726 C CA . GLU A 1 86 ? -21.610 9.258 22.147 1.00 93.25 86 GLU A CA 1
ATOM 727 C C . GLU A 1 86 ? -23.061 9.108 21.676 1.00 93.25 86 GLU A C 1
ATOM 729 O O . GLU A 1 86 ? -23.968 9.670 22.282 1.00 93.25 86 GLU A O 1
ATOM 734 N N . GLN A 1 87 ? -23.307 8.290 20.648 1.00 91.38 87 GLN A N 1
ATOM 735 C CA . GLN A 1 87 ? -24.659 7.934 20.199 1.00 91.38 87 GLN A CA 1
ATOM 736 C C . GLN A 1 87 ? -25.359 6.890 21.098 1.00 91.38 87 GLN A C 1
ATOM 738 O O . GLN A 1 87 ? -26.456 6.436 20.775 1.00 91.38 87 GLN A O 1
ATOM 743 N N . GLY A 1 88 ? -24.743 6.481 22.213 1.00 89.12 88 GLY A N 1
ATOM 744 C CA . GLY A 1 88 ? -25.310 5.521 23.164 1.00 89.12 88 GLY A CA 1
ATOM 745 C C . GLY A 1 88 ? -25.111 4.051 22.784 1.00 89.12 88 GLY A C 1
ATOM 746 O O . GLY A 1 88 ? -25.701 3.171 23.414 1.00 89.12 88 GLY A O 1
ATOM 747 N N . TYR A 1 89 ? -24.282 3.751 21.781 1.00 88.69 89 TYR A N 1
ATOM 748 C CA . TYR A 1 89 ? -23.973 2.375 21.403 1.00 88.69 89 TYR A CA 1
ATOM 749 C C . TYR A 1 89 ? -22.700 1.866 22.085 1.00 88.69 89 TYR A C 1
ATOM 751 O O . TYR A 1 89 ? -21.678 2.546 22.154 1.00 88.69 89 TYR A O 1
ATOM 759 N N . SER A 1 90 ? -22.705 0.601 22.511 1.00 87.06 90 SER A N 1
ATOM 760 C CA . SER A 1 90 ? -21.459 -0.063 22.908 1.00 87.06 90 SER A CA 1
ATOM 761 C C . SER A 1 90 ? -20.615 -0.349 21.661 1.00 87.06 90 SER A C 1
ATOM 763 O O . SER A 1 90 ? -21.133 -0.892 20.685 1.00 87.06 90 SER A O 1
ATOM 765 N N . ALA A 1 91 ? -19.329 0.017 21.655 1.00 88.50 91 ALA A N 1
ATOM 766 C CA . ALA A 1 91 ? -18.453 -0.163 20.495 1.00 88.50 91 ALA A CA 1
ATOM 767 C C . ALA A 1 91 ? -17.059 -0.670 20.888 1.00 88.50 91 ALA A C 1
ATOM 769 O O . ALA A 1 91 ? -16.435 -0.192 21.839 1.00 88.50 91 ALA A O 1
ATOM 770 N N . ARG A 1 92 ? -16.543 -1.636 20.123 1.00 87.00 92 ARG A N 1
ATOM 771 C CA . ARG A 1 92 ? -15.214 -2.235 20.315 1.00 87.00 92 ARG A CA 1
ATOM 772 C C . ARG A 1 92 ? -14.514 -2.455 18.978 1.00 87.00 92 ARG A C 1
ATOM 774 O O . ARG A 1 92 ? -15.147 -2.844 18.000 1.00 87.00 92 ARG A O 1
ATOM 781 N N . ILE A 1 93 ? -13.208 -2.196 18.956 1.00 86.50 93 ILE A N 1
ATOM 782 C CA . ILE A 1 93 ? -12.346 -2.406 17.789 1.00 86.50 93 ILE A CA 1
ATOM 783 C C . ILE A 1 93 ? -11.774 -3.821 17.882 1.00 86.50 93 ILE A C 1
ATOM 785 O O . ILE A 1 93 ? -11.200 -4.186 18.906 1.00 86.50 93 ILE A O 1
ATOM 789 N N . LEU A 1 94 ? -11.929 -4.613 16.825 1.00 83.19 94 LEU A N 1
ATOM 790 C CA . LEU A 1 94 ? -11.414 -5.976 16.728 1.00 83.19 94 LEU A CA 1
ATOM 791 C C . LEU A 1 94 ? -10.494 -6.096 15.516 1.00 83.19 94 LEU A C 1
ATOM 793 O O . LEU A 1 94 ? -10.831 -5.620 14.434 1.00 83.19 94 LEU A O 1
ATOM 797 N N . ALA A 1 95 ? -9.354 -6.762 15.681 1.00 77.25 95 ALA A N 1
ATOM 798 C CA . ALA A 1 95 ? -8.525 -7.164 14.553 1.00 77.25 95 ALA A CA 1
ATOM 799 C C . ALA A 1 95 ? -9.235 -8.294 13.792 1.00 77.25 95 ALA A C 1
ATOM 801 O O . ALA A 1 95 ? -9.499 -9.358 14.355 1.00 77.25 95 ALA A O 1
ATOM 802 N N . VAL A 1 96 ? -9.567 -8.069 12.520 1.00 71.94 96 VAL A N 1
ATOM 803 C CA . VAL A 1 96 ? -10.252 -9.056 11.683 1.00 71.94 96 VAL A CA 1
ATOM 804 C C . VAL A 1 96 ? -9.225 -9.741 10.798 1.00 71.94 96 VAL A C 1
ATOM 806 O O . VAL A 1 96 ? -8.785 -9.213 9.780 1.00 71.94 96 VAL A O 1
ATOM 809 N N . LEU A 1 97 ? -8.863 -10.962 11.178 1.00 59.94 97 LEU A N 1
ATOM 810 C CA . LEU A 1 97 ? -8.053 -11.862 10.358 1.00 59.94 97 LEU A CA 1
ATOM 811 C C . LEU A 1 97 ? -8.945 -12.597 9.340 1.00 59.94 97 LEU A C 1
ATOM 813 O O . LEU A 1 97 ? -9.030 -13.824 9.345 1.00 59.94 97 LEU A O 1
ATOM 817 N N . ASP A 1 98 ? -9.641 -11.863 8.470 1.00 53.53 98 ASP A N 1
ATOM 818 C CA . ASP A 1 98 ? -10.340 -12.461 7.325 1.00 53.53 98 ASP A CA 1
ATOM 819 C C . ASP A 1 98 ? -9.345 -12.630 6.166 1.00 53.53 98 ASP A C 1
ATOM 821 O O . ASP A 1 98 ? -8.605 -11.715 5.826 1.00 53.53 98 ASP A O 1
ATOM 825 N N . LYS A 1 99 ? -9.321 -13.809 5.533 1.00 53.72 99 LYS A N 1
ATOM 826 C CA . LYS A 1 99 ? -8.467 -14.105 4.368 1.00 53.72 99 LYS A CA 1
ATOM 827 C C . LYS A 1 99 ? -8.842 -13.293 3.117 1.00 53.72 99 LYS A C 1
ATOM 829 O O . LYS A 1 99 ? -8.035 -13.235 2.189 1.00 53.72 99 LYS A O 1
ATOM 834 N N . LYS A 1 100 ? -10.056 -12.730 3.058 1.00 53.81 100 LYS A N 1
ATOM 835 C CA . LYS A 1 100 ? -10.555 -11.848 1.988 1.00 53.81 100 LYS A CA 1
ATOM 836 C C . LYS A 1 100 ? -10.369 -10.363 2.300 1.00 53.81 100 LYS A C 1
ATOM 838 O O . LYS A 1 100 ? -10.394 -9.558 1.371 1.00 53.81 100 LYS A O 1
ATOM 843 N N . LEU A 1 101 ? -10.174 -10.004 3.568 1.00 49.22 101 LEU A N 1
ATOM 844 C CA . LEU A 1 101 ? -9.809 -8.650 3.974 1.00 49.22 101 LEU A CA 1
ATOM 845 C C . LEU A 1 101 ? -8.289 -8.564 4.136 1.00 49.22 101 LEU A C 1
ATOM 847 O O . LEU A 1 101 ? -7.583 -9.560 4.280 1.00 49.22 101 LEU A O 1
ATOM 851 N N . SER A 1 102 ? -7.748 -7.356 4.031 1.00 45.44 102 SER A N 1
ATOM 852 C CA . SER A 1 102 ? -6.320 -7.143 4.257 1.00 45.44 102 SER A CA 1
ATOM 853 C C . SER A 1 102 ? -5.963 -7.578 5.690 1.00 45.44 102 SER A C 1
ATOM 855 O O . SER A 1 102 ? -6.722 -7.268 6.606 1.00 45.44 102 SER A O 1
ATOM 857 N N . PRO A 1 103 ? -4.791 -8.196 5.938 1.00 50.94 103 PRO A N 1
ATOM 858 C CA . PRO A 1 103 ? -4.304 -8.532 7.285 1.00 50.94 103 PRO A CA 1
ATOM 859 C C . PRO A 1 103 ? -4.213 -7.344 8.262 1.00 50.94 103 PRO A C 1
ATOM 861 O O . PRO A 1 103 ? -3.910 -7.536 9.433 1.00 50.94 103 PRO A O 1
ATOM 864 N N . ARG A 1 104 ? -4.426 -6.117 7.768 1.00 56.66 104 ARG A N 1
ATOM 865 C CA . ARG A 1 104 ? -4.448 -4.859 8.527 1.00 56.66 104 ARG A CA 1
ATOM 866 C C . ARG A 1 104 ? -5.861 -4.410 8.929 1.00 56.66 104 ARG A C 1
ATOM 868 O O . ARG A 1 104 ? -6.017 -3.353 9.530 1.00 56.66 104 ARG A O 1
ATOM 875 N N . CYS A 1 105 ? -6.904 -5.153 8.558 1.00 65.25 105 CYS A N 1
ATOM 876 C CA . CYS A 1 105 ? -8.278 -4.712 8.755 1.00 65.25 105 CYS A CA 1
ATOM 877 C C . CYS A 1 105 ? -8.707 -4.852 10.218 1.00 65.25 105 CYS A C 1
ATOM 879 O O . CYS A 1 105 ? -8.856 -5.952 10.746 1.00 65.25 105 CYS A O 1
ATOM 881 N N . HIS A 1 106 ? -8.958 -3.712 10.854 1.00 76.62 106 HIS A N 1
ATOM 882 C CA . HIS A 1 106 ? -9.715 -3.636 12.093 1.00 76.62 106 HIS A CA 1
ATOM 883 C C . HIS A 1 106 ? -11.186 -3.370 11.759 1.00 76.62 106 HIS A C 1
ATOM 885 O O . HIS A 1 106 ? -11.487 -2.586 10.858 1.00 76.62 106 HIS A O 1
ATOM 891 N N . ALA A 1 107 ? -12.101 -3.999 12.488 1.00 80.94 107 ALA A N 1
ATOM 892 C CA . ALA A 1 107 ? -13.527 -3.716 12.410 1.00 80.94 107 ALA A CA 1
ATOM 893 C C . ALA A 1 107 ? -14.013 -3.091 13.712 1.00 80.94 107 ALA A C 1
ATOM 895 O O . ALA A 1 107 ? -13.576 -3.471 14.799 1.00 80.94 107 ALA A O 1
ATOM 896 N N . ILE A 1 108 ? -14.952 -2.155 13.593 1.00 83.31 108 ILE A N 1
ATOM 897 C CA . ILE A 1 108 ? -15.708 -1.654 14.734 1.00 83.31 108 ILE A CA 1
ATOM 898 C C . ILE A 1 108 ? -16.980 -2.484 14.820 1.00 83.31 108 ILE A C 1
ATOM 900 O O . ILE A 1 108 ? -17.794 -2.483 13.899 1.00 83.31 108 ILE A O 1
ATOM 904 N N . VAL A 1 109 ? -17.131 -3.208 15.922 1.00 83.06 109 VAL A N 1
ATOM 905 C CA . VAL A 1 109 ? -18.339 -3.971 16.220 1.00 83.06 109 VAL A CA 1
ATOM 906 C C . VAL A 1 109 ? -19.108 -3.227 17.289 1.00 83.06 109 VAL A C 1
ATOM 908 O O . VAL A 1 109 ? -18.561 -2.893 18.344 1.00 83.06 109 VAL A O 1
ATOM 911 N N . SER A 1 110 ? -20.383 -2.998 17.009 1.00 82.31 110 SER A N 1
ATOM 912 C CA . SER A 1 110 ? -21.306 -2.372 17.933 1.00 82.31 110 SER A CA 1
ATOM 913 C C . SER A 1 110 ? -22.563 -3.216 18.080 1.00 82.31 110 SER A C 1
ATOM 915 O O . SER A 1 110 ? -23.055 -3.773 17.098 1.00 82.31 110 SER A O 1
ATOM 917 N N . ALA A 1 111 ? -23.046 -3.353 19.314 1.00 77.94 111 ALA A N 1
ATOM 918 C CA . ALA A 1 111 ? -24.311 -4.008 19.606 1.00 77.94 111 ALA A CA 1
ATOM 919 C C . ALA A 1 111 ? -25.350 -2.936 19.935 1.00 77.94 111 ALA A C 1
ATOM 921 O O . ALA A 1 111 ? -25.151 -2.121 20.841 1.00 77.94 111 ALA A O 1
ATOM 922 N N . LYS A 1 112 ? -26.458 -2.953 19.193 1.00 70.25 112 LYS A N 1
ATOM 923 C CA . LYS A 1 112 ? -27.654 -2.196 19.543 1.00 70.25 112 LYS A CA 1
ATOM 924 C C . LYS A 1 112 ? -28.385 -2.975 20.632 1.00 70.25 112 LYS A C 1
ATOM 926 O O . LYS A 1 112 ? -28.858 -4.080 20.376 1.00 70.25 112 LYS A O 1
ATOM 931 N N . ASN A 1 113 ? -28.457 -2.412 21.835 1.00 65.19 113 ASN A N 1
ATOM 932 C CA . ASN A 1 113 ? -29.346 -2.937 22.863 1.00 65.19 113 ASN A CA 1
ATOM 933 C C . ASN A 1 113 ? -30.780 -2.628 22.421 1.00 65.19 113 ASN A C 1
ATOM 935 O O . ASN A 1 113 ? -31.211 -1.479 22.475 1.00 65.19 113 ASN A O 1
ATOM 939 N N . ASN A 1 114 ? -31.487 -3.640 21.922 1.00 55.97 114 ASN A N 1
ATOM 940 C CA . ASN A 1 114 ? -32.935 -3.576 21.777 1.00 55.97 114 ASN A CA 1
ATOM 941 C C . ASN A 1 114 ? -33.526 -3.820 23.170 1.00 55.97 114 ASN A C 1
ATOM 943 O O . ASN A 1 114 ? -33.712 -4.973 23.554 1.00 55.97 114 ASN A O 1
ATOM 947 N N . ASN A 1 115 ? -33.730 -2.743 23.929 1.00 49.38 115 ASN A N 1
ATOM 948 C CA . ASN A 1 115 ? -34.775 -2.743 24.951 1.00 49.38 115 ASN A CA 1
ATOM 949 C C . ASN A 1 115 ? -36.130 -2.607 24.258 1.00 49.38 115 ASN A C 1
ATOM 951 O O . ASN A 1 115 ? -36.202 -1.808 23.294 1.00 49.38 115 ASN A O 1
#

Organism: NCBI:txid1563983

pLDDT: mean 83.33, std 11.45, range [45.44, 96.0]